Protein AF-A0A1C7MYK1-F1 (afdb_monomer)

Structure (mmCIF, N/CA/C/O backbone):
data_AF-A0A1C7MYK1-F1
#
_entry.id   AF-A0A1C7MYK1-F1
#
loop_
_atom_site.group_PDB
_atom_site.id
_atom_site.type_symbol
_atom_site.label_atom_id
_atom_site.label_alt_id
_atom_site.label_comp_id
_atom_site.label_asym_id
_atom_site.label_entity_id
_atom_site.label_seq_id
_atom_site.pdbx_PDB_ins_code
_atom_site.Cartn_x
_atom_site.Cartn_y
_atom_site.Cartn_z
_atom_site.occupancy
_atom_site.B_iso_or_equiv
_atom_site.auth_seq_id
_atom_site.auth_comp_id
_atom_site.auth_asym_id
_atom_site.auth_atom_id
_atom_site.pdbx_PDB_model_num
ATOM 1 N N . ILE A 1 1 ? -12.298 -6.553 -17.014 1.00 88.81 1 ILE A N 1
ATOM 2 C CA . ILE A 1 1 ? -12.895 -5.209 -16.805 1.00 88.81 1 ILE A CA 1
ATOM 3 C C . ILE A 1 1 ? -12.367 -4.320 -17.918 1.00 88.81 1 ILE A C 1
ATOM 5 O O . ILE A 1 1 ? -11.176 -4.393 -18.185 1.00 88.81 1 ILE A O 1
ATOM 9 N N . PHE A 1 2 ? -13.216 -3.545 -18.592 1.00 95.75 2 PHE A N 1
ATOM 10 C CA . PHE A 1 2 ? -12.758 -2.586 -19.597 1.00 95.75 2 PHE A CA 1
ATOM 11 C C . PHE A 1 2 ? -12.709 -1.191 -18.972 1.00 95.75 2 PHE A C 1
ATOM 13 O O . PHE A 1 2 ? -13.751 -0.623 -18.652 1.00 95.75 2 PHE A O 1
ATOM 20 N N . VAL A 1 3 ? -11.498 -0.672 -18.771 1.00 96.25 3 VAL A N 1
ATOM 21 C CA . VAL A 1 3 ? -11.258 0.693 -18.292 1.00 96.25 3 VAL A CA 1
ATOM 22 C C . VAL A 1 3 ? -10.500 1.429 -19.396 1.00 96.25 3 VAL A C 1
ATOM 24 O O . VAL A 1 3 ? -9.340 1.090 -19.633 1.00 96.25 3 VAL A O 1
ATOM 27 N N . PRO A 1 4 ? -11.116 2.386 -20.109 1.00 97.00 4 PRO A N 1
ATOM 28 C CA . PRO A 1 4 ? -10.418 3.136 -21.147 1.00 97.00 4 PRO A CA 1
ATOM 29 C C . PRO A 1 4 ? -9.343 4.031 -20.511 1.00 97.00 4 PRO A C 1
ATOM 31 O O . PRO A 1 4 ? -9.649 4.844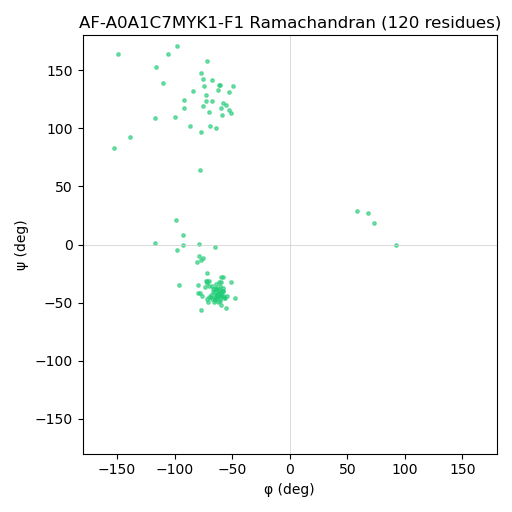 -19.641 1.00 97.00 4 PRO A O 1
ATOM 34 N N . HIS A 1 5 ? -8.088 3.871 -20.933 1.00 94.06 5 HIS A N 1
ATOM 35 C CA . HIS A 1 5 ? -6.940 4.622 -20.418 1.00 94.06 5 HIS A CA 1
ATOM 36 C C . HIS A 1 5 ? -5.862 4.817 -21.496 1.00 94.06 5 HIS A C 1
ATOM 38 O O . HIS A 1 5 ? -5.859 4.131 -22.518 1.00 94.06 5 HIS A O 1
ATOM 44 N N . SER A 1 6 ? -4.947 5.757 -21.249 1.00 93.44 6 SER A N 1
ATOM 45 C CA . SER A 1 6 ? -3.717 5.988 -22.018 1.00 93.44 6 SER A CA 1
ATOM 46 C C . SER A 1 6 ? -2.487 5.722 -21.146 1.00 93.44 6 SER A C 1
ATOM 48 O O . SER A 1 6 ? -2.551 5.892 -19.932 1.00 93.44 6 SER A O 1
ATOM 50 N N . GLY A 1 7 ? -1.356 5.343 -21.754 1.00 91.38 7 GLY A N 1
ATOM 51 C CA . GLY A 1 7 ? -0.129 4.996 -21.016 1.00 91.38 7 GLY A CA 1
ATOM 52 C C . GLY A 1 7 ? 0.663 6.179 -20.445 1.00 91.38 7 GLY A C 1
ATOM 53 O O . GLY A 1 7 ? 1.513 5.998 -19.590 1.00 91.38 7 GLY A O 1
ATOM 54 N N . ASN A 1 8 ? 0.340 7.411 -20.842 1.00 94.50 8 ASN A N 1
ATOM 55 C CA . ASN A 1 8 ? 1.110 8.627 -20.534 1.00 94.50 8 ASN A CA 1
ATOM 56 C C . ASN A 1 8 ? 1.185 9.047 -19.053 1.00 94.50 8 ASN A C 1
ATOM 58 O O . ASN A 1 8 ? 1.767 10.082 -18.731 1.00 94.50 8 ASN A O 1
ATOM 62 N N . ARG A 1 9 ? 0.514 8.321 -18.158 1.00 94.56 9 ARG A N 1
ATOM 63 C CA . ARG A 1 9 ? 0.523 8.567 -16.710 1.00 94.56 9 ARG A CA 1
ATOM 64 C C . ARG A 1 9 ? 1.110 7.405 -15.922 1.00 94.56 9 ARG A C 1
ATOM 66 O O . ARG A 1 9 ? 1.130 7.477 -14.696 1.00 94.56 9 ARG A O 1
ATOM 73 N N . PHE A 1 10 ? 1.561 6.355 -16.600 1.00 95.69 10 PHE A N 1
ATOM 74 C CA . PHE A 1 10 ? 2.272 5.280 -15.941 1.00 95.69 10 PHE A CA 1
ATOM 75 C C . PHE A 1 10 ? 3.715 5.701 -15.632 1.00 95.69 10 PHE A C 1
ATOM 77 O O . PHE A 1 10 ? 4.292 6.506 -16.372 1.00 95.69 10 PHE A O 1
ATOM 84 N N . PRO A 1 11 ? 4.292 5.197 -14.526 1.00 95.44 11 PRO A N 1
ATOM 85 C CA . PRO A 1 11 ? 5.728 5.277 -14.297 1.00 95.44 11 PRO A CA 1
ATOM 86 C C . PRO A 1 11 ? 6.485 4.797 -15.538 1.00 95.44 11 PRO A C 1
ATOM 88 O O . PRO A 1 11 ? 6.097 3.797 -16.135 1.00 95.44 11 PRO A O 1
ATOM 91 N N . GLY A 1 12 ? 7.532 5.525 -15.929 1.00 93.75 12 GLY A N 1
ATOM 92 C CA . GLY A 1 12 ? 8.348 5.183 -17.099 1.00 93.75 12 GLY A CA 1
ATOM 93 C C . GLY A 1 12 ? 7.904 5.849 -18.401 1.00 93.75 12 GLY A C 1
ATOM 94 O O . GLY A 1 12 ? 8.550 5.654 -19.423 1.00 93.75 12 GLY A O 1
ATOM 95 N N . PHE A 1 13 ? 6.837 6.657 -18.398 1.00 96.12 13 PHE A N 1
ATOM 96 C CA . PHE A 1 13 ? 6.497 7.473 -19.563 1.00 96.12 13 PHE A CA 1
ATOM 97 C C . PHE A 1 13 ? 7.476 8.640 -19.739 1.00 96.12 13 PHE A C 1
ATOM 99 O O . PHE A 1 13 ? 7.592 9.497 -18.859 1.00 96.12 13 PHE A O 1
ATOM 106 N N . ASP A 1 14 ? 8.108 8.718 -20.907 1.00 94.88 14 ASP A N 1
ATOM 107 C CA . ASP A 1 14 ? 8.933 9.856 -21.302 1.00 94.88 14 ASP A CA 1
ATOM 108 C C . ASP A 1 14 ? 8.104 10.892 -22.081 1.00 94.88 14 ASP A C 1
ATOM 110 O O . ASP A 1 14 ? 7.479 10.601 -23.103 1.00 94.88 14 ASP A O 1
ATOM 114 N N . ILE A 1 15 ? 8.111 12.137 -21.600 1.00 92.62 15 ILE A N 1
ATOM 115 C CA . ILE A 1 15 ? 7.360 13.253 -22.188 1.00 92.62 15 ILE A CA 1
ATOM 116 C C . ILE A 1 15 ? 7.959 13.675 -23.537 1.00 92.62 15 ILE A C 1
ATOM 118 O O . ILE A 1 15 ? 7.213 14.128 -24.412 1.00 92.62 15 ILE A O 1
ATOM 122 N N . GLU A 1 16 ? 9.274 13.531 -23.713 1.00 93.31 16 GLU A N 1
ATOM 123 C CA . GLU A 1 16 ? 9.970 13.972 -24.922 1.00 93.31 16 GLU A CA 1
ATOM 124 C C . GLU A 1 16 ? 9.745 12.997 -26.078 1.00 93.31 16 GLU A C 1
ATOM 126 O O . GLU A 1 16 ? 9.220 13.384 -27.127 1.00 93.31 16 GLU A O 1
ATOM 131 N N . SER A 1 17 ? 10.079 11.720 -25.876 1.00 93.88 17 SER A N 1
ATOM 132 C CA . SER A 1 17 ? 9.913 10.681 -26.899 1.00 93.88 17 SER A CA 1
ATOM 133 C C . SER A 1 17 ? 8.484 10.134 -27.003 1.00 93.88 17 SER A C 1
ATOM 135 O O . SER A 1 17 ? 8.137 9.524 -28.017 1.00 93.88 17 SER A O 1
ATOM 137 N N . LYS A 1 18 ? 7.626 10.393 -26.004 1.00 92.62 18 LYS A N 1
ATOM 138 C CA . LYS A 1 18 ? 6.251 9.869 -25.893 1.00 92.62 18 LYS A CA 1
ATOM 139 C C . LYS A 1 18 ? 6.182 8.338 -25.887 1.00 92.62 18 LYS A C 1
ATOM 141 O O . LYS A 1 18 ? 5.174 7.771 -26.319 1.00 92.62 18 LYS A O 1
ATOM 146 N N . THR A 1 19 ? 7.227 7.674 -25.404 1.00 92.94 19 THR A N 1
ATOM 147 C CA . THR A 1 19 ? 7.282 6.217 -25.227 1.00 92.94 19 THR A CA 1
ATOM 148 C C . THR A 1 19 ? 7.164 5.841 -23.747 1.00 92.94 19 THR A C 1
ATOM 150 O O . THR A 1 19 ? 7.275 6.697 -22.870 1.00 92.94 19 THR A O 1
ATOM 153 N N . ASN A 1 20 ? 6.872 4.567 -23.469 1.00 92.06 20 ASN A N 1
ATOM 154 C CA . ASN A 1 20 ? 6.867 4.021 -22.112 1.00 92.06 20 ASN A CA 1
ATOM 155 C C . ASN A 1 20 ? 8.040 3.059 -21.943 1.00 92.06 20 ASN A C 1
ATOM 157 O O . ASN A 1 20 ? 8.312 2.258 -22.839 1.00 92.06 20 ASN A O 1
ATOM 161 N N . ASP A 1 21 ? 8.678 3.130 -20.784 1.00 95.50 21 ASP A N 1
ATOM 162 C CA . ASP A 1 21 ? 9.562 2.098 -20.266 1.00 95.50 21 ASP A CA 1
ATOM 163 C C . ASP A 1 21 ? 8.739 1.049 -19.500 1.00 95.50 21 ASP A C 1
ATOM 165 O O . ASP A 1 21 ? 8.303 1.260 -18.362 1.00 95.50 21 ASP A O 1
ATOM 169 N N . ASP A 1 22 ? 8.507 -0.087 -20.158 1.00 94.38 22 ASP A N 1
ATOM 170 C CA . ASP A 1 22 ? 7.731 -1.196 -19.606 1.00 94.38 22 ASP A CA 1
ATOM 171 C C . ASP A 1 22 ? 8.483 -1.940 -18.486 1.00 94.38 22 ASP A C 1
ATOM 173 O O . ASP A 1 22 ? 7.845 -2.540 -17.615 1.00 94.38 22 ASP A O 1
ATOM 177 N N . GLU A 1 23 ? 9.821 -1.892 -18.466 1.00 95.00 23 GLU A N 1
ATOM 178 C CA . GLU A 1 23 ? 10.632 -2.523 -17.418 1.00 95.00 23 GLU A CA 1
ATOM 179 C C . GLU A 1 23 ? 10.505 -1.742 -16.11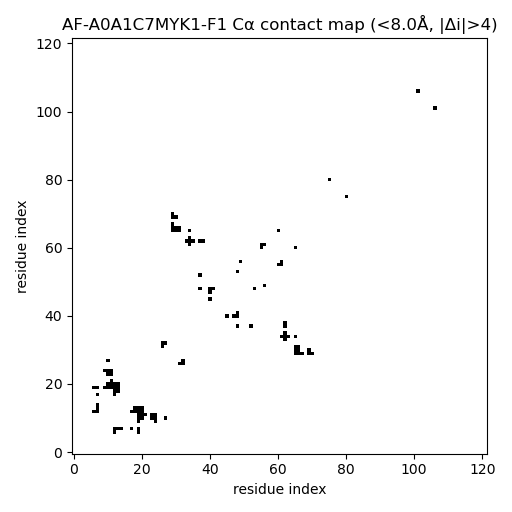1 1.00 95.00 23 GLU A C 1
ATOM 181 O O . GLU A 1 23 ? 10.203 -2.320 -15.063 1.00 95.00 23 GLU A O 1
ATOM 186 N N . LEU A 1 24 ? 10.619 -0.413 -16.177 1.00 95.75 24 LEU A N 1
ATOM 187 C CA . LEU A 1 24 ? 10.388 0.442 -15.016 1.00 95.75 24 LEU A CA 1
ATOM 188 C C . LEU A 1 24 ? 8.947 0.295 -14.511 1.00 95.75 24 LEU A C 1
ATOM 190 O O . LEU A 1 24 ? 8.727 0.154 -13.306 1.00 95.75 24 LEU A O 1
ATOM 194 N N . LEU A 1 25 ? 7.954 0.248 -15.405 1.00 96.50 25 LEU A N 1
ATOM 195 C CA . LEU A 1 25 ? 6.568 -0.002 -15.006 1.00 96.50 25 LEU A CA 1
ATOM 196 C C . LEU A 1 25 ? 6.412 -1.349 -14.281 1.00 96.50 25 LEU A C 1
ATOM 198 O O . LEU A 1 25 ? 5.758 -1.405 -13.235 1.00 96.50 25 LEU A O 1
ATOM 202 N N . ARG A 1 26 ? 7.034 -2.422 -14.791 1.00 96.38 26 ARG A N 1
ATOM 203 C CA . ARG A 1 26 ? 7.052 -3.741 -14.136 1.00 96.38 26 ARG A CA 1
ATOM 204 C C . ARG A 1 26 ? 7.645 -3.649 -12.728 1.00 96.38 26 ARG A C 1
ATOM 206 O O . ARG A 1 26 ? 7.039 -4.159 -11.786 1.00 96.38 26 ARG A O 1
ATOM 213 N N . ASN A 1 27 ? 8.767 -2.955 -12.567 1.00 96.88 27 ASN A N 1
ATOM 214 C CA . ASN A 1 27 ? 9.426 -2.761 -11.272 1.00 96.88 27 ASN A CA 1
ATOM 215 C C . ASN A 1 27 ? 8.523 -2.030 -10.266 1.00 96.88 27 ASN A C 1
ATOM 217 O O . ASN A 1 27 ? 8.509 -2.352 -9.076 1.00 96.88 27 ASN A O 1
ATOM 221 N N . TYR A 1 28 ? 7.707 -1.081 -10.729 1.00 97.12 28 TYR A N 1
ATOM 222 C CA . TYR A 1 28 ? 6.714 -0.418 -9.882 1.00 97.12 28 TYR A CA 1
ATOM 223 C C . TYR A 1 28 ? 5.549 -1.328 -9.485 1.00 97.12 28 TYR A C 1
ATOM 225 O O . TYR A 1 28 ? 5.072 -1.222 -8.356 1.00 97.12 28 TYR A O 1
ATOM 233 N N . ILE A 1 29 ? 5.109 -2.230 -10.369 1.00 97.38 29 ILE A N 1
ATOM 234 C CA . ILE A 1 29 ? 4.039 -3.198 -10.072 1.00 97.38 29 ILE A CA 1
ATOM 235 C C . ILE A 1 29 ? 4.460 -4.149 -8.946 1.00 97.38 29 ILE A C 1
ATOM 237 O O . ILE A 1 29 ? 3.671 -4.386 -8.034 1.00 97.38 29 ILE A O 1
ATOM 241 N N . TYR A 1 30 ? 5.699 -4.644 -8.984 1.00 97.25 30 TYR A N 1
ATOM 242 C CA . TYR A 1 30 ? 6.226 -5.591 -7.994 1.00 97.25 30 TYR A CA 1
ATOM 243 C C . TYR A 1 30 ? 6.962 -4.932 -6.818 1.00 97.25 30 TYR A C 1
ATOM 245 O O . TYR A 1 30 ? 7.544 -5.618 -5.986 1.00 97.25 30 TYR A O 1
ATOM 253 N N . GLY A 1 31 ? 6.921 -3.602 -6.707 1.00 96.69 31 GLY A N 1
ATOM 254 C CA . GLY A 1 31 ? 7.462 -2.896 -5.544 1.00 96.69 31 GLY A CA 1
ATOM 255 C C . GLY A 1 31 ? 8.991 -2.847 -5.459 1.00 96.69 31 GLY A C 1
ATOM 256 O O . GLY A 1 31 ? 9.510 -2.533 -4.393 1.00 96.69 31 GLY A O 1
ATOM 257 N N . VAL A 1 32 ? 9.712 -3.079 -6.559 1.00 96.56 32 VAL A N 1
ATOM 258 C CA . VAL A 1 32 ? 11.188 -3.071 -6.598 1.00 96.56 32 VAL A CA 1
ATOM 259 C C . VAL A 1 32 ? 11.758 -1.723 -6.142 1.00 96.56 32 VAL A C 1
ATOM 261 O O . VAL A 1 32 ? 12.668 -1.690 -5.332 1.00 96.56 32 VAL A O 1
ATOM 264 N N . HIS A 1 33 ? 11.149 -0.600 -6.529 1.00 96.62 33 HIS A N 1
ATOM 265 C CA . HIS A 1 33 ? 11.535 0.734 -6.035 1.00 96.62 33 HIS A CA 1
ATOM 266 C C . HIS A 1 33 ? 11.455 0.883 -4.499 1.00 96.62 33 HIS A C 1
ATOM 268 O O . HIS A 1 33 ? 12.163 1.700 -3.912 1.00 96.62 33 HIS A O 1
ATOM 274 N N . VAL A 1 34 ? 10.577 0.123 -3.830 1.00 96.31 34 VAL A N 1
ATOM 275 C CA . VAL A 1 34 ? 10.513 0.076 -2.360 1.00 96.31 34 VAL A CA 1
ATOM 276 C C . VAL A 1 34 ? 11.636 -0.800 -1.817 1.00 96.31 34 VAL A C 1
ATOM 278 O O . VAL A 1 34 ? 12.259 -0.407 -0.838 1.00 96.31 34 VAL A O 1
ATOM 281 N N . ALA A 1 35 ? 11.9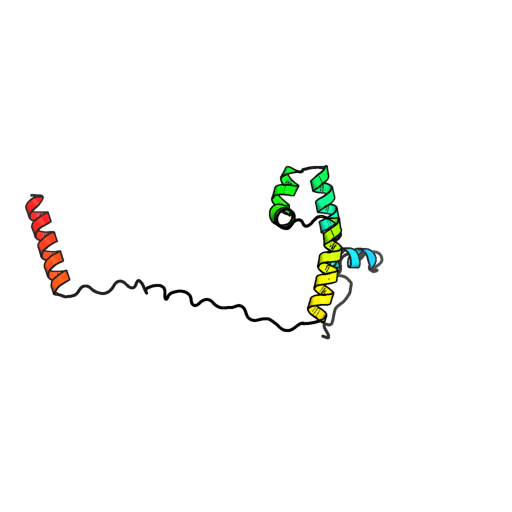08 -1.940 -2.456 1.00 96.44 35 ALA A N 1
ATOM 282 C CA . ALA A 1 35 ? 13.013 -2.828 -2.099 1.00 96.44 35 ALA A CA 1
ATOM 283 C C . ALA A 1 35 ? 14.376 -2.122 -2.224 1.00 96.44 35 ALA A C 1
ATOM 285 O O . ALA A 1 35 ? 15.142 -2.118 -1.267 1.00 96.44 35 ALA A O 1
ATOM 286 N N . GLU A 1 36 ? 14.624 -1.414 -3.327 1.00 96.50 36 GLU A N 1
ATOM 287 C CA . GLU A 1 36 ? 15.825 -0.591 -3.529 1.00 96.50 36 GLU A CA 1
ATOM 288 C C . GLU A 1 36 ? 15.964 0.482 -2.437 1.00 96.50 36 GLU A C 1
ATOM 290 O O . GLU A 1 36 ? 17.052 0.733 -1.924 1.00 96.50 36 GLU A O 1
ATOM 295 N N . TYR A 1 37 ? 14.853 1.111 -2.031 1.00 97.19 37 TYR A N 1
ATOM 296 C CA . TYR A 1 37 ? 14.877 2.100 -0.952 1.00 97.19 37 TYR A CA 1
ATOM 297 C C . TYR A 1 37 ? 15.073 1.471 0.436 1.00 97.19 37 TYR A C 1
ATOM 299 O O . TYR A 1 37 ? 15.668 2.099 1.314 1.00 97.19 37 TYR A O 1
ATOM 307 N N . MET A 1 38 ? 14.583 0.245 0.646 1.00 95.94 38 MET A N 1
ATOM 308 C CA . MET A 1 38 ? 14.863 -0.542 1.847 1.00 95.94 38 MET A CA 1
ATOM 309 C C . MET A 1 38 ? 16.357 -0.836 1.956 1.00 95.94 38 MET A C 1
ATOM 311 O O . MET A 1 38 ? 16.928 -0.534 2.998 1.00 95.94 38 MET A O 1
ATOM 315 N N . GLU A 1 39 ? 16.979 -1.330 0.883 1.00 95.44 39 GLU A N 1
ATOM 316 C CA . GLU A 1 39 ? 18.419 -1.624 0.820 1.00 95.44 39 GLU A CA 1
ATOM 317 C C . GLU A 1 39 ? 19.254 -0.368 1.050 1.00 95.44 39 GLU A C 1
ATOM 319 O O . GLU A 1 39 ? 20.111 -0.340 1.931 1.00 95.44 39 GLU A O 1
ATOM 324 N N . TYR A 1 40 ? 18.929 0.717 0.344 1.00 96.69 40 TYR A N 1
ATOM 325 C CA . TYR A 1 40 ? 19.605 1.999 0.520 1.00 96.69 40 TYR A CA 1
ATOM 326 C C . TYR A 1 40 ? 19.553 2.495 1.974 1.00 96.69 40 TYR A C 1
ATOM 328 O O . TYR A 1 40 ? 20.562 2.934 2.520 1.00 96.69 40 TYR A O 1
ATOM 336 N N . LEU A 1 41 ? 18.384 2.444 2.627 1.00 96.44 41 LEU A N 1
ATOM 337 C CA . LEU A 1 41 ? 18.273 2.880 4.022 1.00 96.44 41 LEU A CA 1
ATOM 338 C C . LEU A 1 41 ? 18.936 1.914 5.004 1.00 96.44 41 LEU A C 1
ATOM 340 O O . LEU A 1 41 ? 19.405 2.364 6.046 1.00 96.44 41 LEU A O 1
ATOM 344 N N . GLU A 1 42 ? 18.955 0.619 4.712 1.00 93.44 42 GLU A N 1
ATOM 345 C CA . GLU A 1 42 ? 19.627 -0.372 5.549 1.00 93.44 42 GLU A CA 1
ATOM 346 C C . GLU A 1 42 ? 21.145 -0.132 5.595 1.00 93.44 42 GLU A C 1
ATOM 348 O O . GLU A 1 42 ? 21.742 -0.241 6.667 1.00 93.44 42 GLU A O 1
ATOM 353 N N . GLU A 1 43 ? 21.746 0.287 4.476 1.00 94.38 43 GLU A N 1
ATOM 354 C CA . GLU A 1 43 ? 23.173 0.622 4.384 1.00 94.38 43 GLU A CA 1
ATOM 355 C C . GLU A 1 43 ? 23.510 2.023 4.929 1.00 94.38 43 GLU A C 1
ATOM 357 O O . GLU A 1 43 ? 24.510 2.193 5.630 1.00 94.38 43 GLU A O 1
ATOM 362 N N . GLU A 1 44 ? 22.686 3.033 4.633 1.00 96.31 44 GLU A N 1
ATOM 363 C CA . GLU A 1 44 ? 23.028 4.443 4.881 1.00 96.31 44 GLU A CA 1
ATOM 364 C C . GLU A 1 44 ? 22.477 5.011 6.203 1.00 96.31 44 GLU A C 1
ATOM 366 O O . GLU A 1 44 ? 23.112 5.867 6.824 1.00 96.31 44 GLU A O 1
ATOM 371 N N . ASP A 1 45 ? 21.285 4.588 6.649 1.00 95.12 45 ASP A N 1
ATOM 372 C CA . ASP A 1 45 ? 20.622 5.120 7.853 1.00 95.12 45 ASP A CA 1
ATOM 373 C C . ASP A 1 45 ? 19.691 4.077 8.500 1.00 95.12 45 ASP A C 1
ATOM 375 O O . ASP A 1 45 ? 18.461 4.078 8.337 1.00 95.12 45 ASP A O 1
ATOM 379 N N . GLU A 1 46 ? 20.295 3.205 9.312 1.00 93.88 46 GLU A N 1
ATOM 380 C CA . GLU A 1 46 ? 19.596 2.120 10.005 1.00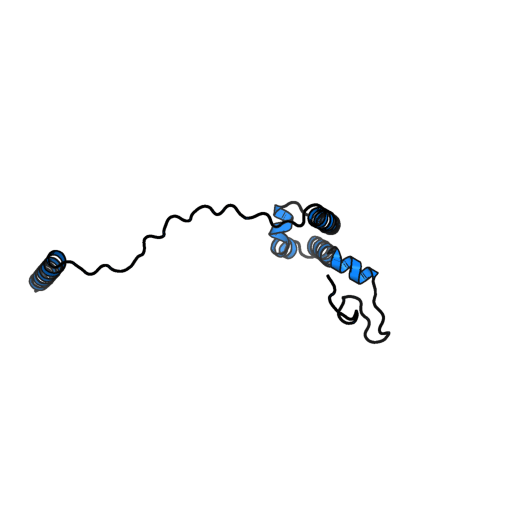 93.88 46 GLU A CA 1
ATOM 381 C C . GLU A 1 46 ? 18.485 2.632 10.954 1.00 93.88 46 GLU A C 1
ATOM 383 O O . GLU A 1 46 ? 17.486 1.943 11.196 1.00 93.88 46 GLU A O 1
ATOM 388 N N . GLU A 1 47 ? 18.601 3.853 11.497 1.00 95.88 47 GLU A N 1
ATOM 389 C CA . GLU A 1 47 ? 17.567 4.437 12.362 1.00 95.88 47 GLU A CA 1
ATOM 390 C C . GLU A 1 47 ? 16.301 4.754 11.556 1.00 95.88 47 GLU A C 1
ATOM 392 O O . GLU A 1 47 ? 15.181 4.414 11.967 1.00 95.88 47 GLU A O 1
ATOM 397 N N . ARG A 1 48 ? 16.463 5.361 10.373 1.00 96.06 48 ARG A N 1
ATOM 398 C CA . ARG A 1 48 ? 15.347 5.592 9.448 1.00 96.06 48 ARG A CA 1
ATOM 399 C C . ARG A 1 48 ? 14.772 4.291 8.927 1.00 96.06 48 ARG A C 1
ATOM 401 O O . ARG A 1 48 ? 13.543 4.190 8.887 1.00 96.06 48 ARG A O 1
ATOM 408 N N . TYR A 1 49 ? 15.612 3.314 8.594 1.00 95.88 49 TYR A N 1
ATOM 409 C CA . TYR A 1 49 ? 15.166 1.991 8.165 1.00 95.88 49 TYR A CA 1
ATOM 410 C C . TYR A 1 49 ? 14.244 1.354 9.213 1.00 95.88 49 TYR A C 1
ATOM 412 O O . TYR A 1 49 ? 13.074 1.072 8.939 1.00 95.88 49 TYR A O 1
ATOM 420 N N . LYS A 1 50 ? 14.706 1.259 10.468 1.00 95.56 50 LYS A N 1
ATOM 421 C CA . LYS A 1 50 ? 13.922 0.709 11.588 1.00 95.56 50 LYS A CA 1
ATOM 422 C C . LYS A 1 50 ? 12.618 1.460 11.821 1.00 95.56 50 LYS A C 1
ATOM 424 O O . LYS A 1 50 ? 11.604 0.846 12.156 1.00 95.56 50 LYS A O 1
ATOM 429 N N . LYS A 1 51 ? 12.620 2.785 11.660 1.00 96.62 51 LYS A N 1
ATOM 430 C CA . LYS A 1 51 ? 11.429 3.618 11.857 1.00 96.62 51 LYS A CA 1
ATOM 431 C C . LYS A 1 51 ? 10.396 3.419 10.749 1.00 96.62 51 LYS A C 1
ATOM 433 O O . LYS A 1 51 ? 9.218 3.225 11.053 1.00 96.62 51 LYS A O 1
ATOM 438 N N . GLN A 1 52 ? 10.817 3.487 9.489 1.00 96.31 52 GLN A N 1
ATOM 439 C CA . GLN A 1 52 ? 9.921 3.431 8.332 1.00 96.31 52 GLN A CA 1
ATOM 440 C C . GLN A 1 52 ? 9.432 2.003 8.065 1.00 96.31 52 GLN A C 1
ATOM 442 O O . GLN A 1 52 ? 8.230 1.781 7.925 1.00 96.31 52 GLN A O 1
ATOM 447 N N . PHE A 1 53 ? 10.333 1.022 8.120 1.00 96.56 53 PHE A N 1
ATOM 448 C CA . PHE A 1 53 ? 10.056 -0.380 7.804 1.00 96.56 53 PHE A CA 1
ATOM 449 C C . PHE A 1 53 ? 9.806 -1.250 9.043 1.00 96.56 53 PHE A C 1
ATOM 451 O O . PHE A 1 53 ? 9.844 -2.476 8.982 1.00 96.56 53 PHE A O 1
ATOM 458 N N . SER A 1 54 ? 9.445 -0.639 10.177 1.00 96.12 54 SER A N 1
ATOM 459 C CA . SER A 1 54 ? 9.193 -1.342 11.448 1.00 96.12 54 SER A CA 1
ATOM 460 C C . SER A 1 54 ? 8.229 -2.534 11.349 1.00 96.12 54 SER A C 1
ATOM 462 O O . SER A 1 54 ? 8.356 -3.494 12.106 1.00 96.12 54 SER A O 1
ATOM 464 N N . THR A 1 55 ? 7.244 -2.484 10.448 1.00 96.44 55 THR A N 1
ATOM 465 C CA . THR A 1 55 ? 6.283 -3.583 10.250 1.00 96.44 55 THR A CA 1
ATOM 466 C C . THR A 1 55 ? 6.866 -4.708 9.397 1.00 96.44 55 THR A C 1
ATOM 468 O O . THR A 1 55 ? 6.592 -5.869 9.679 1.00 96.44 55 THR A O 1
ATOM 471 N N . PHE A 1 56 ? 7.705 -4.379 8.413 1.00 94.81 56 PHE A N 1
ATOM 472 C CA . PHE A 1 56 ? 8.410 -5.357 7.583 1.00 94.81 56 PHE A CA 1
ATOM 473 C C . PHE A 1 56 ? 9.388 -6.156 8.443 1.00 94.81 56 PHE A C 1
ATOM 475 O O . PHE A 1 56 ? 9.298 -7.379 8.487 1.00 94.81 56 PHE A O 1
ATOM 482 N N . ILE A 1 57 ? 10.181 -5.463 9.266 1.00 94.25 57 ILE A N 1
ATOM 483 C CA . ILE A 1 57 ? 11.105 -6.080 10.228 1.00 94.25 57 ILE A CA 1
ATOM 484 C C . ILE A 1 57 ? 10.360 -7.013 11.196 1.00 94.25 57 ILE A C 1
ATOM 486 O O . ILE A 1 57 ? 10.790 -8.136 11.437 1.00 94.25 57 ILE A O 1
ATOM 490 N N . LYS A 1 58 ? 9.207 -6.584 11.734 1.00 96.62 58 LYS A N 1
ATOM 491 C CA . LYS A 1 58 ? 8.383 -7.423 12.629 1.00 96.62 58 LYS A CA 1
ATOM 492 C C . LYS A 1 58 ? 7.866 -8.695 11.963 1.00 96.62 58 LYS A C 1
ATOM 494 O O . LYS A 1 58 ? 7.689 -9.694 12.653 1.00 96.62 58 LYS A O 1
ATOM 499 N N . ASN A 1 59 ? 7.595 -8.636 10.664 1.00 95.19 59 ASN A N 1
ATOM 500 C CA . ASN A 1 59 ? 7.089 -9.761 9.887 1.00 95.19 59 ASN A CA 1
ATOM 501 C C . ASN A 1 59 ? 8.213 -10.574 9.221 1.00 95.19 59 ASN A C 1
ATOM 503 O O . ASN A 1 59 ? 7.907 -11.557 8.556 1.00 95.19 59 ASN A O 1
ATOM 507 N N . GLY A 1 60 ? 9.483 -10.187 9.401 1.00 93.56 60 GLY A N 1
ATOM 508 C CA . GLY A 1 60 ? 10.633 -10.850 8.783 1.00 93.56 60 GLY A CA 1
ATOM 509 C C . GLY A 1 60 ? 10.704 -10.682 7.264 1.00 93.56 60 GLY A C 1
ATOM 510 O O . GLY A 1 60 ? 11.227 -11.563 6.598 1.00 93.56 60 GLY A O 1
ATOM 511 N N . ILE A 1 61 ? 10.147 -9.593 6.727 1.00 94.62 61 ILE A N 1
ATOM 512 C CA . ILE A 1 61 ? 10.146 -9.301 5.289 1.00 94.62 61 ILE A CA 1
ATOM 513 C C . ILE A 1 61 ? 11.373 -8.448 4.963 1.00 94.62 61 ILE A C 1
ATOM 515 O O . ILE A 1 61 ? 11.488 -7.324 5.461 1.00 94.62 61 ILE A O 1
ATOM 519 N N . THR A 1 62 ? 12.259 -8.984 4.132 1.00 93.81 62 THR A N 1
ATOM 520 C CA . THR A 1 62 ? 13.469 -8.336 3.604 1.00 93.81 62 THR A CA 1
ATOM 521 C C . THR A 1 62 ? 13.226 -7.771 2.196 1.00 93.81 62 THR A C 1
ATOM 523 O O . THR A 1 62 ? 12.156 -7.988 1.623 1.00 93.81 62 THR A O 1
ATOM 526 N N . SER A 1 63 ? 14.167 -6.984 1.659 1.00 94.00 63 SER A N 1
ATOM 527 C CA . SER A 1 63 ? 14.029 -6.310 0.354 1.00 94.00 63 SER A CA 1
ATOM 528 C C . SER A 1 63 ? 13.838 -7.291 -0.809 1.00 94.00 63 SER A C 1
ATOM 530 O O . SER A 1 63 ? 12.945 -7.103 -1.634 1.00 94.00 63 SER A O 1
ATOM 532 N N . ASP A 1 64 ? 14.607 -8.376 -0.818 1.00 93.81 64 ASP A N 1
ATOM 533 C CA . ASP A 1 64 ? 14.547 -9.479 -1.783 1.00 93.81 64 ASP A CA 1
ATOM 534 C C . ASP A 1 64 ? 13.183 -10.188 -1.805 1.00 93.81 64 ASP A C 1
ATOM 536 O O . ASP A 1 64 ? 12.717 -10.610 -2.859 1.00 93.81 64 ASP A O 1
ATOM 540 N N . MET A 1 65 ? 12.492 -10.258 -0.664 1.00 95.19 65 MET A N 1
ATOM 541 C CA . MET A 1 65 ? 11.182 -10.912 -0.552 1.00 95.19 65 MET A CA 1
ATOM 542 C C . MET A 1 65 ? 10.012 -10.062 -1.074 1.00 95.19 65 MET A C 1
ATOM 544 O O . MET A 1 65 ? 8.887 -10.560 -1.167 1.00 95.19 65 MET A O 1
ATOM 548 N N . VAL A 1 66 ? 10.218 -8.776 -1.384 1.00 95.56 66 VAL A N 1
ATOM 549 C CA . VAL A 1 66 ? 9.119 -7.862 -1.750 1.00 95.56 66 VAL A CA 1
ATOM 550 C C . VAL A 1 66 ? 8.496 -8.225 -3.103 1.00 95.56 66 VAL A C 1
ATOM 552 O O . VAL A 1 66 ? 7.267 -8.232 -3.211 1.00 95.56 66 VAL A O 1
ATOM 555 N N . GLU A 1 67 ? 9.305 -8.551 -4.118 1.00 95.19 67 GLU A N 1
ATOM 556 C CA . GLU A 1 67 ? 8.803 -8.937 -5.451 1.00 95.19 67 GLU A CA 1
ATOM 557 C C . GLU A 1 67 ? 8.011 -10.254 -5.388 1.00 95.19 67 GLU A C 1
ATOM 559 O O . GLU A 1 67 ? 6.897 -10.342 -5.925 1.00 95.19 67 GLU A O 1
ATOM 564 N N . ASP A 1 68 ? 8.530 -11.243 -4.659 1.00 95.94 68 ASP A N 1
ATOM 565 C CA . ASP A 1 68 ? 7.877 -12.540 -4.463 1.00 95.94 68 ASP A CA 1
ATOM 566 C C . ASP A 1 68 ? 6.546 -12.392 -3.714 1.00 95.94 68 ASP A C 1
ATOM 568 O O . ASP A 1 68 ? 5.525 -12.925 -4.153 1.00 95.94 68 ASP A O 1
ATOM 572 N N . MET A 1 69 ? 6.503 -11.571 -2.656 1.00 96.31 69 MET A N 1
ATOM 573 C CA . MET A 1 69 ? 5.281 -11.296 -1.890 1.00 96.31 69 MET A CA 1
ATOM 574 C C . MET A 1 69 ? 4.134 -10.792 -2.783 1.00 96.31 69 MET A C 1
ATOM 576 O O . MET A 1 69 ? 2.987 -11.227 -2.632 1.00 96.31 69 MET A O 1
ATOM 580 N N . TYR A 1 70 ? 4.407 -9.867 -3.710 1.00 97.69 70 TYR A N 1
ATOM 581 C CA . TYR A 1 70 ? 3.379 -9.363 -4.628 1.00 97.69 70 TYR A CA 1
ATOM 582 C C . TYR A 1 70 ? 3.010 -10.378 -5.710 1.00 97.69 70 TYR A C 1
ATOM 584 O O . TYR A 1 70 ? 1.832 -10.485 -6.067 1.00 97.69 70 TYR A O 1
ATOM 592 N N . THR A 1 71 ? 3.982 -11.147 -6.200 1.00 97.31 71 THR A N 1
ATOM 593 C CA . THR A 1 71 ? 3.751 -12.221 -7.173 1.00 97.31 71 THR A CA 1
ATOM 594 C C . THR A 1 71 ? 2.798 -13.273 -6.606 1.00 97.31 71 THR A C 1
ATOM 596 O O . THR A 1 71 ? 1.741 -13.527 -7.193 1.00 97.31 71 THR A O 1
ATOM 599 N N . GLU A 1 72 ? 3.090 -13.782 -5.409 1.00 97.31 72 GLU A N 1
ATOM 600 C CA . GLU A 1 72 ? 2.236 -14.729 -4.688 1.00 97.31 72 GLU A CA 1
ATOM 601 C C . GLU A 1 72 ? 0.848 -14.140 -4.397 1.00 97.31 72 GLU A C 1
ATOM 603 O O . GLU A 1 72 ? -0.175 -14.806 -4.578 1.00 97.31 72 GLU A O 1
ATOM 608 N N . ALA A 1 73 ? 0.775 -12.863 -4.002 1.00 97.25 73 ALA A N 1
ATOM 609 C CA . ALA A 1 73 ? -0.500 -12.195 -3.755 1.00 97.25 73 ALA A CA 1
ATOM 610 C C . ALA A 1 73 ? -1.370 -12.121 -5.020 1.00 97.25 73 ALA A C 1
ATOM 612 O O . ALA A 1 73 ? -2.581 -12.352 -4.963 1.00 97.25 73 ALA A O 1
ATOM 613 N N . HIS A 1 74 ? -0.780 -11.812 -6.178 1.00 97.81 74 HIS A N 1
ATOM 614 C CA . HIS A 1 74 ? -1.503 -11.778 -7.446 1.00 97.81 74 HIS A CA 1
ATOM 615 C C . HIS A 1 74 ? -2.018 -13.160 -7.861 1.00 97.81 74 HIS A C 1
ATOM 617 O O . HIS A 1 74 ? -3.129 -13.261 -8.388 1.00 97.81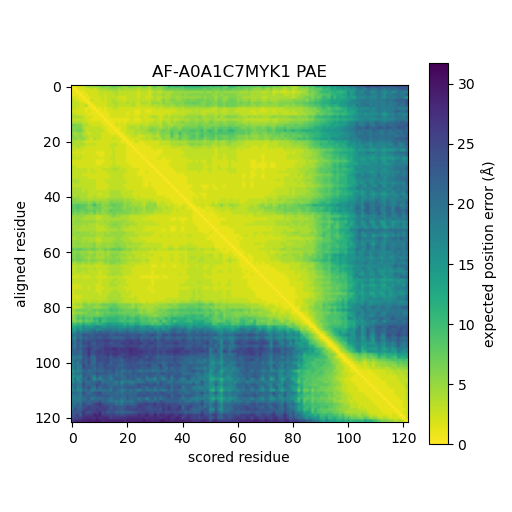 74 HIS A O 1
ATOM 623 N N . GLU A 1 75 ? -1.246 -14.220 -7.627 1.00 98.12 75 GLU A N 1
ATOM 624 C CA . GLU A 1 75 ? -1.688 -15.598 -7.852 1.00 98.12 75 GLU A CA 1
ATOM 625 C C . GLU A 1 75 ? -2.837 -15.982 -6.914 1.00 98.12 75 GLU A C 1
ATOM 627 O O . GLU A 1 75 ? -3.875 -16.455 -7.382 1.00 98.12 75 GLU A O 1
ATOM 632 N N . ALA A 1 76 ? -2.713 -15.683 -5.619 1.00 97.62 76 ALA A N 1
ATOM 633 C CA . ALA A 1 76 ? -3.740 -15.966 -4.620 1.00 97.62 76 ALA A CA 1
ATOM 634 C C . ALA A 1 76 ? -5.071 -15.251 -4.920 1.00 97.62 76 ALA A C 1
ATOM 636 O O . ALA A 1 76 ? -6.132 -15.871 -4.849 1.00 97.62 76 ALA A O 1
ATOM 637 N N . ILE A 1 77 ? -5.030 -13.972 -5.325 1.00 97.44 77 ILE A N 1
ATOM 638 C CA . ILE A 1 77 ? -6.230 -13.202 -5.708 1.00 97.44 77 ILE A CA 1
ATOM 639 C C . ILE A 1 77 ? -6.908 -13.807 -6.943 1.00 97.44 77 ILE A C 1
ATOM 641 O O . ILE A 1 77 ? -8.135 -13.816 -7.030 1.00 97.44 77 ILE A O 1
ATOM 645 N N . ARG A 1 78 ? -6.132 -14.298 -7.919 1.00 97.00 78 ARG A N 1
ATOM 646 C CA . ARG A 1 78 ? -6.691 -14.955 -9.113 1.00 97.00 78 ARG A CA 1
ATOM 647 C C . ARG A 1 78 ? -7.270 -16.332 -8.789 1.00 97.00 78 ARG A C 1
ATOM 649 O O . ARG A 1 78 ? -8.248 -16.718 -9.426 1.00 97.00 78 ARG A O 1
ATOM 656 N N . ALA A 1 79 ? -6.685 -17.047 -7.828 1.00 97.62 79 ALA A N 1
ATOM 657 C CA . ALA A 1 79 ? -7.148 -18.361 -7.393 1.00 97.62 79 ALA A CA 1
ATOM 658 C C . ALA A 1 79 ? -8.481 -18.287 -6.628 1.00 97.62 79 ALA A C 1
ATOM 660 O O . ALA A 1 79 ? -9.391 -19.059 -6.928 1.00 97.62 79 ALA A O 1
ATOM 661 N N . ASP A 1 80 ? -8.623 -17.346 -5.688 1.00 95.75 80 ASP A N 1
ATOM 662 C CA . ASP A 1 80 ? -9.890 -17.074 -4.997 1.00 95.75 80 ASP A CA 1
ATOM 663 C C . ASP A 1 80 ? -10.128 -15.560 -4.823 1.00 95.75 80 ASP A C 1
ATOM 665 O O . ASP A 1 80 ? -9.711 -14.964 -3.826 1.00 95.75 80 ASP A O 1
ATOM 669 N N . PRO A 1 81 ? -1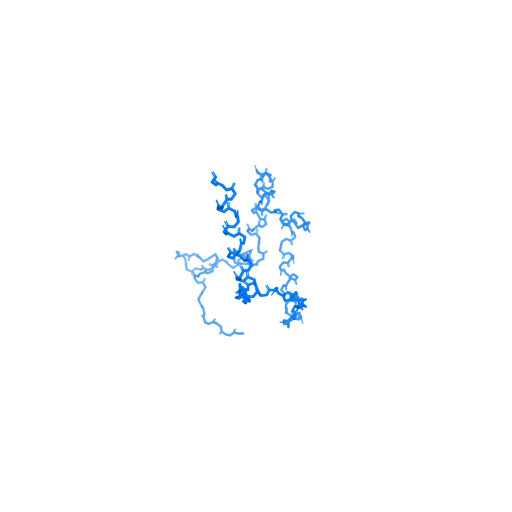0.835 -14.913 -5.770 1.00 96.19 81 PRO A N 1
ATOM 670 C CA . PRO A 1 81 ? -11.153 -13.488 -5.685 1.00 96.19 81 PRO A CA 1
ATOM 671 C C . PRO A 1 81 ? -12.329 -13.189 -4.740 1.00 96.19 81 PRO A C 1
ATOM 673 O O . PRO A 1 81 ? -12.757 -12.035 -4.629 1.00 96.19 81 PRO A O 1
ATOM 676 N N . SER A 1 82 ? -12.914 -14.207 -4.101 1.00 95.38 82 SER A N 1
ATOM 677 C CA . SER A 1 82 ? -14.140 -14.058 -3.322 1.00 95.38 82 SER A CA 1
ATOM 678 C C . SER A 1 82 ? -13.870 -13.313 -2.007 1.00 95.38 82 SER A C 1
ATOM 680 O O . SER A 1 82 ? -13.002 -13.710 -1.228 1.00 95.38 82 SER A O 1
ATOM 682 N N . PRO A 1 83 ? -14.631 -12.251 -1.677 1.00 93.69 83 PRO A N 1
ATOM 683 C CA . PRO A 1 83 ? -14.415 -11.516 -0.439 1.00 93.69 83 PRO A CA 1
ATOM 684 C C . PRO A 1 83 ? -14.835 -12.359 0.771 1.00 93.69 83 PRO A C 1
ATOM 686 O O . PRO A 1 83 ? -16.021 -12.621 0.985 1.00 93.69 83 PRO A O 1
ATOM 689 N N . LYS A 1 84 ? -13.868 -12.742 1.611 1.00 92.12 84 LYS A N 1
ATOM 690 C CA . LYS A 1 84 ? -14.143 -13.447 2.868 1.00 92.12 84 LYS A CA 1
ATOM 691 C C . LYS A 1 84 ? -14.690 -12.465 3.921 1.00 92.12 84 LYS A C 1
ATOM 693 O O . LYS A 1 84 ? -13.989 -11.519 4.289 1.00 92.12 84 LYS A O 1
ATOM 698 N N . PRO A 1 85 ? -15.920 -12.649 4.436 1.00 91.00 85 PRO A N 1
ATOM 699 C CA . PRO A 1 85 ? -16.473 -11.761 5.450 1.00 91.00 85 PRO A CA 1
ATOM 700 C C . PRO A 1 85 ? -15.702 -11.892 6.766 1.00 91.00 85 PRO A C 1
ATOM 702 O O . PRO A 1 85 ? -15.318 -12.985 7.180 1.00 91.00 85 PRO A O 1
ATOM 705 N N . THR A 1 86 ? -15.499 -10.768 7.452 1.00 90.75 86 THR A N 1
ATOM 706 C CA . THR A 1 86 ? -14.859 -10.765 8.770 1.00 90.75 86 THR A CA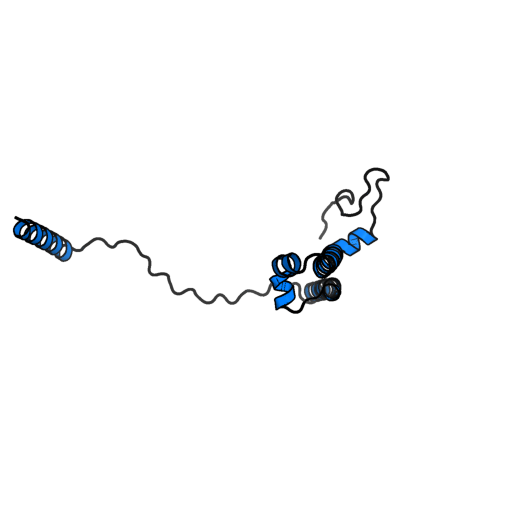 1
ATOM 707 C C . THR A 1 86 ? -15.817 -11.259 9.850 1.00 90.75 86 THR A C 1
ATOM 709 O O . THR A 1 86 ? -17.007 -10.927 9.858 1.00 90.75 86 THR A O 1
ATOM 712 N N . GLU A 1 87 ? -15.293 -12.020 10.812 1.00 88.81 87 GLU A N 1
ATOM 713 C CA . GLU A 1 87 ? -16.050 -12.422 11.996 1.00 88.81 87 GLU A CA 1
ATOM 714 C C . GLU A 1 87 ? -16.305 -11.207 12.892 1.00 88.81 87 GLU A C 1
ATOM 716 O O . GLU A 1 87 ? -15.440 -10.726 13.632 1.00 88.81 87 GLU A O 1
ATOM 721 N N . LYS A 1 88 ? -17.528 -10.680 12.833 1.00 84.31 88 LYS A N 1
ATOM 722 C CA . LYS A 1 88 ? -17.941 -9.578 13.698 1.00 84.31 88 LYS A CA 1
ATOM 723 C C . LYS A 1 88 ? -18.226 -10.122 15.092 1.00 84.31 88 LYS A C 1
ATOM 725 O O . LYS A 1 88 ? -19.339 -10.558 15.378 1.00 84.31 88 LYS A O 1
ATOM 730 N N . LYS A 1 89 ? -17.245 -10.031 15.993 1.00 82.56 89 LYS A N 1
ATOM 731 C CA . LYS A 1 89 ? -17.513 -10.169 17.431 1.00 82.56 89 LYS A CA 1
ATOM 732 C C . LYS A 1 89 ? -18.495 -9.066 17.824 1.00 82.56 89 LYS A C 1
ATOM 734 O O . LYS A 1 89 ? -18.192 -7.880 17.662 1.00 82.56 89 LYS A O 1
ATOM 739 N N . GLY A 1 90 ? -19.688 -9.451 18.279 1.00 77.44 90 GLY A N 1
ATOM 740 C CA . GLY A 1 90 ? -20.691 -8.507 18.760 1.00 77.44 90 GLY A CA 1
ATOM 741 C C . GLY A 1 90 ? -20.053 -7.609 19.812 1.00 77.44 90 GLY A C 1
ATOM 742 O O . GLY A 1 90 ? -19.584 -8.091 20.842 1.00 77.44 90 GLY A O 1
ATOM 743 N N . LYS A 1 91 ? -19.960 -6.303 19.540 1.00 72.12 91 LYS A N 1
ATOM 744 C CA . LYS A 1 91 ? -19.482 -5.366 20.558 1.00 72.12 91 LYS A CA 1
ATOM 745 C C . LYS A 1 91 ? -20.488 -5.431 21.711 1.00 72.12 91 LYS A C 1
ATOM 747 O O . LYS A 1 91 ? -21.687 -5.369 21.423 1.00 72.12 91 LYS A O 1
ATOM 752 N N . PRO A 1 92 ? -20.050 -5.540 22.982 1.00 75.31 92 PRO A N 1
ATOM 753 C CA . PRO A 1 92 ? -20.982 -5.407 24.093 1.00 75.31 92 PRO A CA 1
ATOM 754 C C . PRO A 1 92 ? -21.725 -4.089 23.893 1.00 75.31 92 PRO A C 1
ATOM 756 O O . PRO A 1 92 ? -21.096 -3.074 23.566 1.00 75.31 92 PRO A O 1
ATOM 759 N N . ALA A 1 93 ? -23.056 -4.121 24.002 1.00 75.50 93 ALA A N 1
ATOM 760 C CA . ALA A 1 93 ? -23.865 -2.922 23.863 1.00 75.50 93 ALA A CA 1
ATOM 761 C C . ALA A 1 93 ? -23.268 -1.866 24.797 1.00 75.50 93 ALA A C 1
ATOM 763 O O . ALA A 1 93 ? -23.247 -2.054 26.014 1.00 75.50 93 ALA A O 1
ATOM 764 N N . LYS A 1 94 ? -22.700 -0.789 24.233 1.00 71.62 94 LYS A N 1
ATOM 765 C CA . LYS A 1 94 ? -22.210 0.308 25.066 1.00 71.62 94 LYS A CA 1
ATOM 766 C C . LYS A 1 94 ? -23.426 0.771 25.865 1.00 71.62 94 LYS A C 1
ATOM 768 O O . LYS A 1 94 ? -24.422 1.121 25.225 1.00 71.62 94 LYS A O 1
ATOM 773 N N . PRO A 1 95 ? -23.390 0.753 27.212 1.00 73.75 95 PRO A N 1
ATOM 774 C CA . PRO A 1 95 ? -24.516 1.234 27.989 1.00 73.75 95 PRO A CA 1
ATOM 775 C C . PRO A 1 95 ? -24.775 2.659 27.525 1.00 73.75 95 PRO A C 1
ATOM 777 O O . PRO A 1 95 ? -23.872 3.501 27.527 1.00 73.75 95 PRO A O 1
ATOM 780 N N . TYR A 1 96 ? -25.981 2.888 27.020 1.00 72.75 96 TYR A N 1
ATOM 781 C CA . TYR A 1 96 ? -26.372 4.179 26.499 1.00 72.75 96 TYR A CA 1
ATOM 782 C C . TYR A 1 96 ? -26.355 5.171 27.662 1.00 72.75 96 TYR A C 1
ATOM 784 O O . TYR A 1 96 ? -27.260 5.192 28.493 1.00 72.75 96 TYR A O 1
ATOM 792 N N . ARG A 1 97 ? -25.283 5.962 27.767 1.00 74.25 97 ARG A N 1
ATOM 793 C CA . ARG A 1 97 ? -25.109 6.965 28.823 1.00 74.25 97 ARG A CA 1
ATOM 794 C C . ARG A 1 97 ? -25.949 8.201 28.503 1.00 74.25 97 ARG A C 1
ATOM 796 O O . ARG A 1 97 ? -25.405 9.276 28.273 1.00 74.25 97 ARG A O 1
ATOM 803 N N . ARG A 1 98 ? -27.277 8.065 28.464 1.00 76.94 98 ARG A N 1
ATOM 804 C CA . ARG A 1 98 ? -28.153 9.232 28.618 1.00 76.94 98 ARG A CA 1
ATOM 805 C C . ARG A 1 98 ? -28.334 9.497 30.101 1.00 76.94 98 ARG A C 1
ATOM 807 O O . ARG A 1 98 ? -28.645 8.583 30.858 1.00 76.94 98 ARG A O 1
ATOM 814 N N . ALA A 1 99 ? -28.170 10.755 30.499 1.00 79.00 99 ALA A N 1
ATOM 815 C CA . ALA A 1 99 ? -28.580 11.192 31.821 1.00 79.00 99 ALA A CA 1
ATOM 816 C C . ALA A 1 99 ? -30.084 10.920 31.975 1.00 79.00 99 ALA A C 1
ATOM 818 O O . ALA A 1 99 ? -30.912 11.515 31.285 1.00 79.00 99 ALA A O 1
ATOM 819 N N . THR A 1 100 ? -30.436 9.977 32.843 1.00 81.12 100 THR A N 1
ATOM 820 C CA . THR A 1 100 ? -31.826 9.719 33.215 1.00 81.12 100 THR A CA 1
ATOM 821 C C . THR A 1 100 ? -32.311 10.830 34.137 1.00 81.12 100 THR A C 1
ATOM 823 O O . THR A 1 100 ? -31.603 11.227 35.064 1.00 81.12 100 THR A O 1
ATOM 826 N N . ALA A 1 101 ? -33.524 11.331 33.908 1.00 88.69 101 ALA A N 1
ATOM 827 C CA . ALA A 1 101 ? -34.121 12.332 34.784 1.00 88.69 101 ALA A CA 1
ATOM 828 C C . ALA A 1 101 ? -34.271 11.785 36.216 1.00 88.69 101 ALA A C 1
ATOM 830 O O . ALA A 1 101 ? -34.720 10.657 36.414 1.00 88.69 101 ALA A O 1
ATOM 831 N N . LEU A 1 102 ? -33.937 12.605 37.220 1.00 90.75 102 LEU A N 1
ATOM 832 C CA . LEU A 1 102 ? -34.120 12.252 38.632 1.00 90.75 102 LEU A CA 1
ATOM 833 C C . LEU A 1 102 ? -35.606 12.009 38.934 1.00 90.75 102 LEU A C 1
ATOM 835 O O . LEU A 1 102 ? -36.455 12.814 38.534 1.00 90.75 102 LEU A O 1
ATOM 839 N N . ASN A 1 103 ? -35.913 10.966 39.704 1.00 92.31 103 ASN A N 1
ATOM 840 C CA . ASN A 1 103 ? -37.249 10.728 40.258 1.00 92.31 103 ASN A CA 1
ATOM 841 C C . ASN A 1 103 ? -37.556 11.747 41.385 1.00 92.31 103 ASN A C 1
ATOM 843 O O . ASN A 1 103 ? -36.645 12.301 42.002 1.00 92.31 103 ASN A O 1
ATOM 847 N N . LYS A 1 104 ? -38.837 11.984 41.697 1.00 94.56 104 LYS A N 1
ATOM 848 C CA . LYS A 1 104 ? -39.328 12.889 42.752 1.00 94.56 104 LYS A CA 1
ATOM 849 C C . LYS A 1 104 ? -38.605 12.686 44.087 1.00 94.56 104 LYS A C 1
ATOM 851 O O . LYS A 1 104 ? -38.153 13.666 44.666 1.00 94.56 104 LYS A O 1
ATOM 856 N N . LYS A 1 105 ? -38.429 11.437 44.541 1.00 94.75 105 LYS A N 1
ATOM 857 C CA . LYS A 1 105 ? -37.701 11.131 45.791 1.00 94.75 105 LYS A CA 1
ATOM 858 C C . LYS A 1 105 ? -36.252 11.633 45.756 1.00 94.75 105 LYS A C 1
ATOM 860 O O . LYS A 1 105 ? -35.807 12.279 46.695 1.00 94.75 105 LYS A O 1
ATOM 865 N N . GLN A 1 106 ? -35.546 11.410 44.647 1.00 94.31 106 GLN A N 1
ATOM 866 C CA . GLN A 1 106 ? -34.162 11.864 44.474 1.00 94.31 106 GLN A CA 1
ATOM 867 C C . GLN A 1 106 ? -34.070 13.396 44.417 1.00 94.31 106 GLN A C 1
ATOM 869 O O . GLN A 1 106 ? -33.156 13.974 44.993 1.00 94.31 106 GLN A O 1
ATOM 874 N N . ARG A 1 107 ? -35.039 14.067 43.776 1.00 94.88 107 ARG A N 1
ATOM 875 C CA . ARG A 1 107 ? -35.115 15.540 43.758 1.00 94.88 107 ARG A CA 1
ATOM 876 C C . ARG A 1 107 ? -35.335 16.112 45.157 1.00 94.88 107 ARG A C 1
ATOM 878 O O . ARG A 1 107 ? -34.651 17.054 45.533 1.00 94.88 107 ARG A O 1
ATOM 885 N N . VAL A 1 108 ? -36.258 15.531 45.927 1.00 96.25 108 VAL A N 1
ATOM 886 C CA . VAL A 1 108 ? -36.547 15.961 47.306 1.00 96.25 108 VAL A CA 1
ATOM 887 C C . VAL A 1 108 ? -35.328 15.765 48.207 1.00 96.25 108 VAL A C 1
ATOM 889 O O . VAL A 1 108 ? -34.973 16.684 48.939 1.00 96.25 108 VAL A O 1
ATOM 892 N N . ASN A 1 109 ? -34.647 14.620 48.111 1.00 95.56 109 ASN A N 1
ATOM 893 C CA . ASN A 1 109 ? -33.429 14.365 48.883 1.00 95.56 109 ASN A CA 1
ATOM 894 C C . ASN A 1 109 ? -32.309 15.343 48.517 1.00 95.56 109 ASN A C 1
ATOM 896 O O . ASN A 1 109 ? -31.723 15.935 49.413 1.00 95.56 109 ASN A O 1
ATOM 900 N N . LYS A 1 110 ? -32.100 15.614 47.222 1.00 94.69 110 LYS A N 1
ATOM 901 C CA . LYS A 1 110 ? -31.113 16.601 46.763 1.00 94.69 110 LYS A CA 1
ATOM 902 C C . LYS A 1 110 ? -31.386 18.000 47.325 1.00 94.69 110 LYS A C 1
ATOM 904 O O . LYS A 1 110 ? -30.460 18.697 47.717 1.00 94.69 110 LYS A O 1
ATOM 909 N N . VAL A 1 111 ? -32.656 18.411 47.386 1.00 95.31 111 VAL A N 1
ATOM 910 C CA . VAL A 1 111 ? -33.050 19.688 48.007 1.00 95.31 111 VAL A CA 1
ATOM 911 C C . VAL A 1 111 ? -32.799 19.669 49.517 1.00 95.31 111 VAL A C 1
ATOM 913 O O . VAL A 1 111 ? -32.326 20.661 50.061 1.00 95.31 111 VAL A O 1
ATOM 916 N N . LYS A 1 112 ? -33.100 18.559 5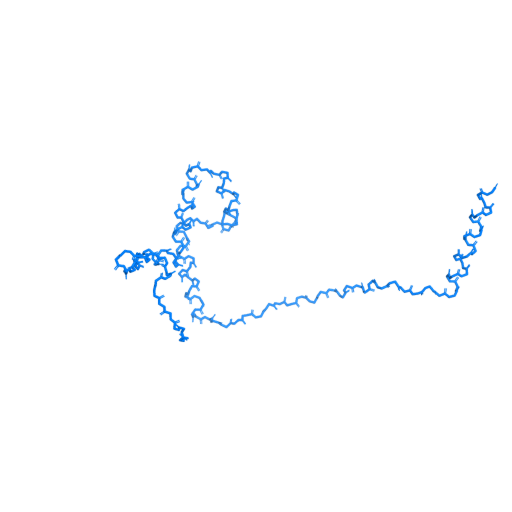0.200 1.00 95.44 112 LYS A N 1
ATOM 917 C CA . LYS A 1 112 ? -32.868 18.412 51.644 1.00 95.44 112 LYS A CA 1
ATOM 918 C C . LYS A 1 112 ? -31.377 18.479 51.990 1.00 95.44 112 LYS A C 1
ATOM 920 O O . LYS A 1 112 ? -31.011 19.200 52.908 1.00 95.44 112 LYS A O 1
ATOM 925 N N . GLU A 1 113 ? -30.540 17.767 51.242 1.00 95.19 113 GLU A N 1
ATOM 926 C CA . GLU A 1 113 ? -29.080 17.779 51.388 1.00 95.19 113 GLU A CA 1
ATOM 927 C C . GLU A 1 113 ? -28.502 19.169 51.113 1.00 95.19 113 GLU A C 1
ATOM 929 O O . GLU A 1 113 ? -27.697 19.655 51.898 1.00 95.19 113 GLU A O 1
ATOM 934 N N . ALA A 1 114 ? -28.964 19.845 50.054 1.00 94.88 114 ALA A N 1
ATOM 935 C CA . ALA A 1 114 ? -28.521 21.201 49.735 1.00 94.88 114 ALA A CA 1
ATOM 936 C C . ALA A 1 114 ? -28.861 22.210 50.845 1.00 94.88 114 ALA A C 1
ATOM 938 O O . ALA A 1 114 ? -28.041 23.067 51.157 1.00 94.88 114 ALA A O 1
ATOM 939 N N . LYS A 1 115 ? -30.048 22.093 51.458 1.00 94.44 115 LYS A N 1
ATOM 940 C CA . LYS A 1 115 ? -30.441 22.927 52.604 1.00 94.44 115 LYS A CA 1
ATOM 941 C C . LYS A 1 115 ? -29.582 22.641 53.834 1.00 94.44 115 LYS A C 1
ATOM 943 O O . LYS A 1 115 ? -29.001 23.562 54.381 1.00 94.44 115 LYS A O 1
ATOM 948 N N . ALA A 1 116 ? -29.427 21.370 54.204 1.00 94.31 116 ALA A N 1
ATOM 949 C CA . ALA A 1 116 ? -28.615 20.988 55.358 1.00 94.31 116 ALA A CA 1
ATOM 950 C C . ALA A 1 116 ? -27.141 21.406 55.209 1.00 94.31 116 ALA A C 1
ATOM 952 O O . ALA A 1 116 ? -26.526 21.831 56.179 1.00 94.31 116 ALA A O 1
ATOM 953 N N . ALA A 1 117 ? -26.578 21.310 54.000 1.00 93.25 117 ALA A N 1
ATOM 954 C CA . ALA A 1 117 ? -25.216 21.761 53.722 1.00 93.25 117 ALA A CA 1
ATOM 955 C C . ALA A 1 117 ? -25.066 23.287 53.815 1.00 93.25 117 ALA A C 1
ATOM 957 O O . ALA A 1 117 ? -24.026 23.763 54.255 1.00 93.25 117 ALA A O 1
ATOM 958 N N . PHE A 1 118 ? -26.089 24.046 53.410 1.00 93.88 118 PHE A N 1
ATOM 959 C CA . PHE A 1 118 ? -26.111 25.500 53.559 1.00 93.88 118 PHE A CA 1
ATOM 960 C C . PHE A 1 118 ? -26.190 25.908 55.034 1.00 93.88 118 PHE A C 1
ATOM 962 O O . PHE A 1 118 ? -25.388 26.721 55.480 1.00 93.88 118 PHE A O 1
ATOM 969 N N . ASP A 1 119 ? -27.093 25.283 55.792 1.00 92.00 119 ASP A N 1
ATOM 970 C CA . ASP A 1 119 ? -27.274 25.555 57.221 1.00 92.00 119 ASP A CA 1
ATOM 971 C C . ASP A 1 119 ? -26.028 25.173 58.042 1.00 92.00 119 ASP A C 1
ATOM 973 O O . ASP A 1 119 ? -25.700 25.846 59.009 1.00 92.00 119 ASP A O 1
ATOM 977 N N . ALA A 1 120 ? -25.307 24.114 57.653 1.00 88.06 120 ALA A N 1
ATOM 978 C CA . ALA A 1 120 ? -24.060 23.695 58.301 1.00 88.06 120 ALA A CA 1
ATOM 979 C C . ALA A 1 120 ? -22.836 24.557 57.932 1.00 88.06 120 ALA A C 1
ATOM 981 O O . ALA A 1 120 ? -21.783 24.411 58.550 1.00 88.06 120 ALA A O 1
ATOM 982 N N . ALA A 1 121 ? -22.946 25.392 56.895 1.00 84.38 121 ALA A N 1
ATOM 983 C CA . ALA A 1 121 ? -21.897 26.311 56.456 1.00 84.38 121 ALA A CA 1
ATOM 984 C C . ALA A 1 121 ? -22.096 27.750 56.980 1.00 84.38 121 ALA A C 1
ATOM 986 O O . ALA A 1 121 ? -21.234 28.595 56.727 1.00 84.38 121 ALA A O 1
ATOM 987 N N . GLN A 1 122 ? -23.213 28.024 57.668 1.00 66.19 122 GLN A N 1
ATOM 988 C CA . GLN A 1 122 ? -23.436 29.235 58.468 1.00 66.19 122 GLN A CA 1
ATOM 989 C C . GLN A 1 122 ? -22.881 29.072 59.883 1.00 66.19 122 GLN A C 1
ATOM 991 O O . GLN A 1 122 ? -22.428 30.105 60.424 1.00 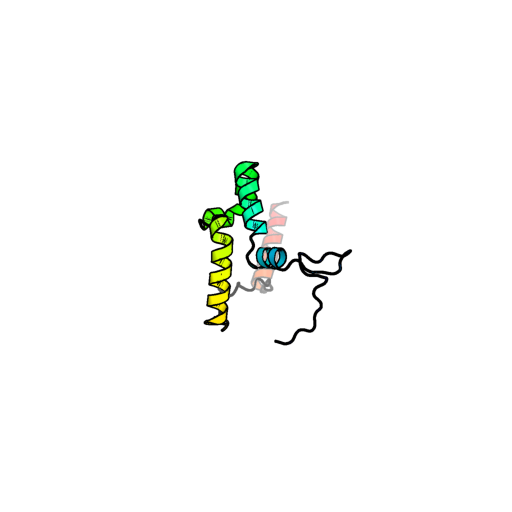66.19 122 GLN A O 1
#

Organism: NCBI:txid101091

Radius of gyration: 31.53 Å; Cα contacts (8 Å, |Δi|>4): 61; chains: 1; bounding box: 62×48×85 Å

Nearest PDB structures (foldseek):
  7v08-assembly1_D  TM=8.245E-01  e=2.599E-08  Saccharomyces cerevisiae BY4741
  8pv4-assembly1_LD  TM=7.457E-01  e=1.016E-08  Thermochaetoides thermophila DSM 1495
  8q87-assembly1_BD  TM=7.281E-01  e=1.226E-08  Gallus gallus
  3j92-assembly1_D  TM=7.364E-01  e=3.137E-08  Oryctolagus cuniculus
  7qep-assembly1_L5  TM=7.353E-01  e=1.755E-05  Encephalitozoon cuniculi GB-M1

Solvent-accessible surface area (backbone atoms only — not comparable to full-atom values): 7549 Å² total; per-residue (Å²): 136,92,75,94,80,74,70,82,77,46,65,46,43,40,85,84,83,70,46,68,38,66,66,55,34,50,34,59,75,33,41,43,67,54,23,55,50,46,51,52,25,56,77,75,36,53,68,58,31,53,66,74,42,44,65,37,60,73,70,71,53,54,48,84,48,43,43,54,53,44,52,53,47,55,51,49,44,70,74,56,73,70,84,78,81,77,86,77,74,80,72,75,78,71,79,78,85,66,87,72,80,78,52,72,69,56,51,52,50,52,54,51,51,55,49,53,54,51,64,73,71,109

Mean predicted aligned error: 9.62 Å

Secondary structure (DSSP, 8-state):
------GGGSTTB-TTT--B-HHHHHHHHTTHHHHHHHHHHHHH-HHHHHHHSHHHHHHT--STHHHHHHHHHHHHHHH----PPP--PPPP-------PPPPHHHHHHHHHHHHHHHHTT-

pLDDT: mean 92.7, std 6.6, range [66.19, 98.12]

Sequence (122 aa):
IFVPHSGNRFPGFDIESKTNDDELLRNYIYGVHVAEYMEYLEEEDEERYKKQFSTFIKNGITSDMVEDMYTEAHEAIRADPSPKPTEKKGKPAKPYRRATALNKKQRVNKVKEAKAAFDAAQ

InterPro domains:
  IPR005485 Large ribosomal subunit protein uL18, eukaryota/archaea [PTHR23410] (2-120)
  IPR025607 Large ribosomal subunit protein uL18, C-terminal, eukaryotes [PF14204] (66-119)

Foldseek 3Di:
DDDDDDCCPAPQQDPPVRDGDVVRSLCVQQVLVVLVVLVVCVVPPVPVNCVVCVVCVVVVHHSVCSSVVSVVVVVVCVVPVDDDDDDDDPDPPPPPPDDDDDDPVRVVVVVVVVVVVVVVVD